Protein AF-A0A2V9J198-F1 (afdb_monomer_lite)

Structure (mmCIF, N/CA/C/O backbone):
data_AF-A0A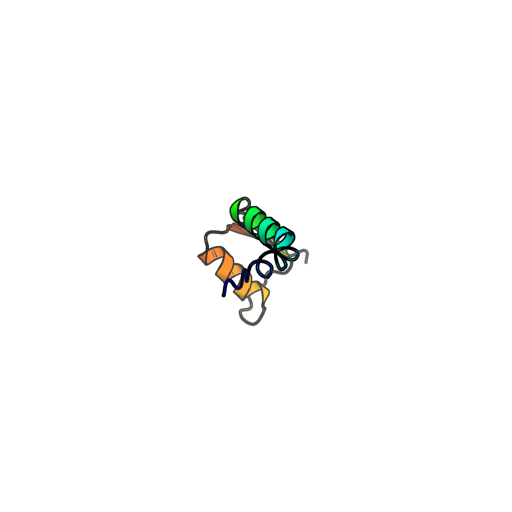2V9J198-F1
#
_entry.id   AF-A0A2V9J198-F1
#
loop_
_atom_site.group_PDB
_atom_site.id
_atom_site.type_symbol
_atom_site.label_atom_id
_atom_site.label_alt_id
_atom_site.label_comp_id
_atom_site.label_asym_id
_atom_site.label_entity_id
_atom_site.label_seq_id
_atom_site.pdbx_PDB_ins_code
_atom_site.Cartn_x
_atom_site.Cartn_y
_atom_site.Cartn_z
_atom_site.occupancy
_atom_site.B_iso_or_equiv
_atom_site.auth_seq_id
_atom_site.auth_comp_id
_atom_site.auth_asym_id
_atom_site.auth_atom_id
_atom_site.pdbx_PDB_model_num
ATOM 1 N N . MET A 1 1 ? 9.643 -7.527 54.594 1.00 58.97 1 MET A N 1
ATOM 2 C CA . MET A 1 1 ? 8.748 -8.052 53.542 1.00 58.97 1 MET A CA 1
ATOM 3 C C . MET A 1 1 ? 7.791 -6.948 53.130 1.00 58.97 1 MET A C 1
ATOM 5 O O . MET A 1 1 ? 6.880 -6.657 53.883 1.00 58.97 1 MET A O 1
ATOM 9 N N . ALA A 1 2 ? 8.071 -6.301 52.000 1.00 44.84 2 ALA A N 1
ATOM 10 C CA . ALA A 1 2 ? 7.125 -5.601 51.125 1.00 44.84 2 ALA A CA 1
ATOM 11 C C . ALA A 1 2 ? 7.970 -5.018 49.985 1.00 44.84 2 ALA A C 1
ATOM 13 O O . ALA A 1 2 ? 8.425 -3.881 50.034 1.00 44.84 2 ALA A O 1
ATOM 14 N N . SER A 1 3 ? 8.279 -5.866 49.008 1.00 47.12 3 SER A N 1
ATOM 15 C CA . SER A 1 3 ? 8.917 -5.455 47.764 1.00 47.12 3 SER A CA 1
ATOM 16 C C . SER A 1 3 ? 7.879 -4.703 46.933 1.00 47.12 3 SER A C 1
ATOM 18 O O . SER A 1 3 ? 7.100 -5.327 46.216 1.00 47.12 3 SER A O 1
ATOM 20 N N . SER A 1 4 ? 7.844 -3.376 47.017 1.00 52.09 4 SER A N 1
ATOM 21 C CA . SER A 1 4 ? 7.155 -2.532 46.037 1.00 52.09 4 SER A CA 1
ATOM 22 C C . SER A 1 4 ? 7.988 -2.489 44.753 1.00 52.09 4 SER A C 1
ATOM 24 O O . SER A 1 4 ? 8.708 -1.544 44.449 1.00 52.09 4 SER A O 1
ATOM 26 N N . SER A 1 5 ? 7.899 -3.587 44.007 1.00 60.47 5 SER A N 1
ATOM 27 C CA . SER A 1 5 ? 8.364 -3.729 42.630 1.00 60.47 5 SER A CA 1
ATOM 28 C C . SER A 1 5 ? 7.376 -3.006 41.713 1.00 60.47 5 SER A C 1
ATOM 30 O O . SER A 1 5 ? 6.517 -3.606 41.079 1.00 60.47 5 SER A O 1
ATOM 32 N N . GLY A 1 6 ? 7.458 -1.679 41.707 1.00 57.22 6 GLY A N 1
ATOM 33 C CA . GLY A 1 6 ? 6.634 -0.817 40.870 1.00 57.22 6 GLY A CA 1
ATOM 34 C C . GLY A 1 6 ? 7.457 0.347 40.349 1.00 57.22 6 GLY A C 1
ATOM 35 O O . GLY A 1 6 ? 7.408 1.417 40.934 1.00 57.22 6 GLY A O 1
ATOM 36 N N . SER A 1 7 ? 8.249 0.116 39.296 1.00 54.78 7 SER A N 1
ATOM 37 C CA . SER A 1 7 ? 8.721 1.158 38.365 1.00 54.78 7 SER A CA 1
ATOM 38 C C . SER A 1 7 ? 9.511 0.529 37.208 1.00 54.78 7 SER A C 1
ATOM 40 O O . SER A 1 7 ? 10.737 0.623 37.140 1.00 54.78 7 SER A O 1
ATOM 42 N N . SER A 1 8 ? 8.849 -0.213 36.313 1.00 52.94 8 SER A N 1
ATOM 43 C CA . SER A 1 8 ? 9.528 -0.703 35.092 1.00 52.94 8 SER A CA 1
ATOM 44 C C . SER A 1 8 ? 8.651 -0.808 33.838 1.00 52.94 8 SER A C 1
ATOM 46 O O . SER A 1 8 ? 9.158 -1.215 32.800 1.00 52.94 8 SER A O 1
ATOM 48 N N . SER A 1 9 ? 7.368 -0.428 33.873 1.00 58.75 9 SER A N 1
ATOM 49 C CA . SER A 1 9 ? 6.462 -0.595 32.721 1.00 58.75 9 SER A CA 1
ATOM 50 C C . SER A 1 9 ? 6.115 0.688 31.953 1.00 58.75 9 SER A C 1
ATOM 52 O O . SER A 1 9 ? 5.368 0.605 30.985 1.00 58.75 9 SER A O 1
ATOM 54 N N . GLU A 1 10 ? 6.656 1.857 32.314 1.00 50.00 10 GLU A N 1
ATOM 55 C CA . GLU A 1 10 ? 6.292 3.140 31.670 1.00 50.00 10 GLU A CA 1
ATOM 56 C C . GLU A 1 10 ? 7.292 3.642 30.605 1.00 50.00 10 GLU A C 1
ATOM 58 O O . GLU A 1 10 ? 7.153 4.750 30.099 1.00 50.00 10 GLU A O 1
ATOM 63 N N . ALA A 1 11 ? 8.288 2.838 30.208 1.00 49.31 11 ALA A N 1
ATOM 64 C CA . ALA A 1 11 ? 9.443 3.322 29.434 1.00 49.31 11 ALA A CA 1
ATOM 65 C C . ALA A 1 11 ? 9.553 2.854 27.963 1.00 49.31 11 ALA A C 1
ATOM 67 O O . ALA A 1 11 ? 10.644 2.912 27.403 1.00 49.31 11 ALA A O 1
ATOM 68 N N . PHE A 1 12 ? 8.477 2.4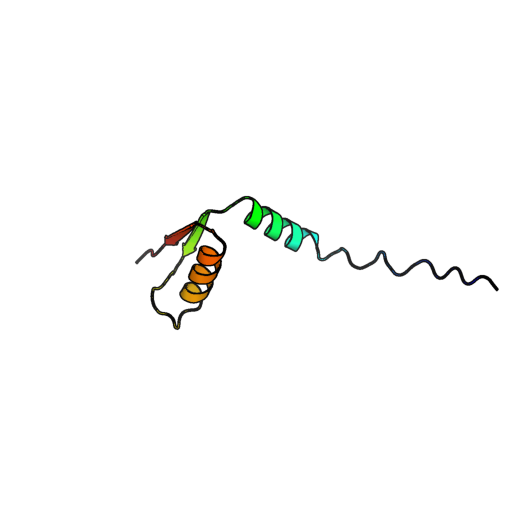11 27.292 1.00 48.59 12 PHE A N 1
ATOM 69 C CA . PHE A 1 12 ? 8.577 1.972 25.878 1.00 48.59 12 PHE A CA 1
ATOM 70 C C . PHE A 1 12 ? 7.461 2.467 24.941 1.00 48.59 12 PHE A C 1
ATOM 72 O O . PHE A 1 12 ? 7.078 1.771 24.002 1.00 48.59 12 PHE A O 1
ATOM 79 N N . ALA A 1 13 ? 6.964 3.690 25.143 1.00 53.78 13 ALA A N 1
ATOM 80 C CA . ALA A 1 13 ? 5.982 4.323 24.250 1.00 53.78 13 ALA A CA 1
ATOM 81 C C . ALA A 1 13 ? 6.559 5.455 23.369 1.00 53.78 13 ALA A C 1
ATOM 83 O O . ALA A 1 13 ? 5.808 6.251 22.819 1.00 53.78 13 ALA A O 1
ATOM 84 N N . GLU A 1 14 ? 7.879 5.528 23.170 1.00 51.47 14 GLU A N 1
ATOM 85 C CA . GLU A 1 14 ? 8.511 6.573 22.334 1.00 51.47 14 GLU A CA 1
ATOM 86 C C . GLU A 1 14 ? 8.799 6.118 20.886 1.00 51.47 14 GLU A C 1
ATOM 88 O O . GLU A 1 14 ? 9.621 6.676 20.168 1.00 51.47 14 GLU A O 1
ATOM 93 N N . GLY A 1 15 ? 8.096 5.078 20.426 1.00 53.78 15 GLY A N 1
ATOM 94 C CA . GLY A 1 15 ? 8.155 4.573 19.047 1.00 53.78 15 GLY A CA 1
ATOM 95 C C . GLY A 1 15 ? 6.784 4.292 18.421 1.00 53.78 15 GLY A C 1
ATOM 96 O O . GLY A 1 15 ? 6.712 3.722 17.327 1.00 53.78 15 GLY A O 1
ATOM 97 N N . SER A 1 16 ? 5.694 4.642 19.111 1.00 62.50 16 SER A N 1
ATOM 98 C CA . SER A 1 16 ? 4.314 4.358 18.692 1.00 62.50 16 SER A CA 1
ATOM 99 C C . SER A 1 16 ? 3.689 5.513 17.912 1.00 62.50 16 SER A C 1
ATOM 101 O O . SER A 1 16 ? 3.062 5.269 16.890 1.00 62.50 16 SER A O 1
ATOM 103 N N . GLY A 1 17 ? 3.973 6.775 18.251 1.00 69.56 17 GLY A N 1
ATOM 104 C CA . GLY A 1 17 ? 3.278 7.924 17.650 1.00 69.56 17 GLY A CA 1
ATOM 105 C C . GLY A 1 17 ? 3.398 8.059 16.122 1.00 69.56 17 GLY A C 1
ATOM 106 O O . GLY A 1 17 ? 2.536 8.654 15.481 1.00 69.56 17 GLY A O 1
ATOM 107 N N . ALA A 1 18 ? 4.448 7.523 15.491 1.00 71.31 18 ALA A N 1
ATOM 108 C CA . ALA A 1 18 ? 4.531 7.447 14.026 1.00 71.31 18 ALA A CA 1
ATOM 109 C C . ALA A 1 18 ? 3.736 6.260 13.455 1.00 71.31 18 ALA A C 1
ATOM 111 O O . ALA A 1 18 ? 3.033 6.427 12.460 1.00 71.31 18 ALA A O 1
ATOM 112 N N . ARG A 1 19 ? 3.808 5.084 14.093 1.00 78.62 19 ARG A N 1
ATOM 113 C CA . ARG A 1 19 ? 3.038 3.891 13.700 1.00 78.62 19 ARG A CA 1
ATOM 114 C C . ARG A 1 19 ? 1.540 4.140 13.839 1.00 78.62 19 ARG A C 1
ATOM 116 O O . ARG A 1 19 ? 0.801 3.859 12.902 1.00 78.62 19 ARG A O 1
ATOM 123 N N . ASP A 1 20 ? 1.136 4.762 14.939 1.00 88.31 20 ASP A N 1
ATOM 124 C CA . ASP A 1 20 ? -0.245 5.132 15.234 1.00 88.31 20 ASP A CA 1
ATOM 125 C C . ASP A 1 20 ? -0.767 6.138 14.200 1.00 88.31 20 ASP A C 1
ATOM 127 O O . ASP A 1 20 ? -1.877 6.002 13.691 1.00 88.31 20 ASP A O 1
ATOM 131 N N . ARG A 1 21 ? 0.069 7.106 13.788 1.00 90.00 21 ARG A N 1
ATOM 132 C CA . ARG A 1 21 ? -0.274 8.047 12.709 1.00 90.00 21 ARG A CA 1
ATOM 133 C C . ARG A 1 21 ? -0.403 7.364 11.349 1.00 90.00 21 ARG A C 1
ATOM 135 O O . ARG A 1 21 ? -1.341 7.668 10.618 1.00 90.00 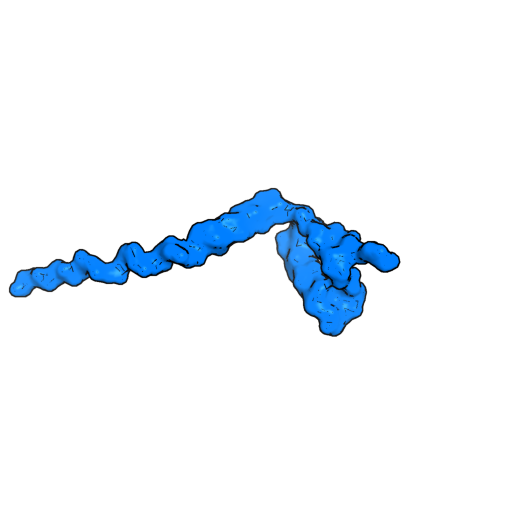21 ARG A O 1
ATOM 142 N N . ILE A 1 22 ? 0.503 6.449 11.001 1.00 91.31 22 ILE A N 1
ATOM 143 C CA . ILE A 1 22 ? 0.427 5.693 9.740 1.00 91.31 22 ILE A CA 1
ATOM 144 C C . ILE A 1 22 ? -0.830 4.815 9.724 1.00 91.31 22 ILE A C 1
ATOM 146 O O . ILE A 1 22 ? -1.546 4.801 8.723 1.00 91.31 22 ILE A O 1
ATOM 150 N N . ALA A 1 23 ? -1.126 4.130 10.830 1.00 90.62 23 ALA A N 1
ATOM 151 C CA . ALA A 1 23 ? -2.335 3.329 10.982 1.00 90.62 23 ALA A CA 1
ATOM 152 C C . ALA A 1 23 ? -3.590 4.192 10.793 1.00 90.62 23 ALA A C 1
ATOM 154 O O . ALA A 1 23 ? -4.402 3.897 9.916 1.00 90.62 23 ALA A O 1
ATOM 155 N N . ALA A 1 24 ? -3.680 5.328 11.491 1.00 93.06 24 ALA A N 1
ATOM 156 C CA . ALA A 1 24 ? -4.792 6.267 11.351 1.00 93.06 24 ALA A CA 1
ATOM 157 C C . ALA A 1 24 ? -4.943 6.807 9.913 1.00 93.06 24 ALA A C 1
ATOM 159 O O . ALA A 1 24 ? -6.059 6.944 9.405 1.00 93.06 24 ALA A O 1
ATOM 160 N N . MET A 1 25 ? -3.835 7.086 9.213 1.00 93.38 25 MET A N 1
ATOM 161 C CA . MET A 1 25 ? -3.878 7.496 7.804 1.00 93.38 25 MET A CA 1
ATOM 162 C C . MET A 1 25 ? -4.430 6.389 6.905 1.00 93.38 25 MET A C 1
ATOM 164 O O . MET A 1 25 ? -5.295 6.660 6.075 1.00 93.38 25 MET A O 1
ATOM 168 N N . LEU A 1 26 ? -3.969 5.148 7.065 1.00 92.56 26 LEU A N 1
ATOM 169 C CA . LEU A 1 26 ? -4.446 4.011 6.270 1.00 92.56 26 LEU A CA 1
ATOM 170 C C . LEU A 1 26 ? -5.897 3.637 6.606 1.00 92.56 26 LEU A C 1
ATOM 172 O O . LEU A 1 26 ? -6.630 3.118 5.758 1.00 92.56 26 LEU A O 1
ATOM 176 N N . GLU A 1 27 ? -6.347 3.888 7.828 1.00 92.06 27 GLU A N 1
ATOM 177 C CA . GLU A 1 27 ? -7.749 3.733 8.203 1.00 92.06 27 GLU A CA 1
ATOM 178 C C . GLU A 1 27 ? -8.626 4.773 7.508 1.00 92.06 27 GLU A C 1
ATOM 180 O O . GLU A 1 27 ? -9.643 4.407 6.916 1.00 92.06 27 GLU A O 1
ATOM 185 N N . ARG A 1 28 ? -8.194 6.037 7.497 1.00 95.50 28 ARG A N 1
ATOM 186 C CA . ARG A 1 28 ? -8.948 7.154 6.919 1.00 95.50 28 ARG A CA 1
ATOM 187 C C . ARG A 1 28 ? -8.938 7.176 5.390 1.00 95.50 28 ARG A C 1
ATOM 189 O O . ARG A 1 28 ? -9.969 7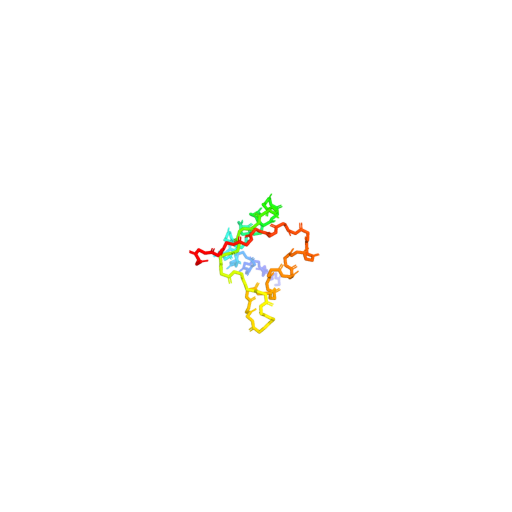.430 4.770 1.00 95.50 28 ARG A O 1
ATOM 196 N N . TYR A 1 29 ? -7.787 6.939 4.769 1.00 95.62 29 TYR A N 1
ATOM 197 C CA . TYR A 1 29 ? -7.605 7.069 3.325 1.00 95.62 29 TYR A CA 1
ATOM 198 C C . TYR A 1 29 ? -7.627 5.700 2.649 1.00 95.62 29 TYR A C 1
ATOM 200 O O . TYR A 1 29 ? -6.665 4.939 2.704 1.00 95.62 29 TYR A O 1
ATOM 208 N N . LYS A 1 30 ? -8.735 5.392 1.966 1.00 95.38 30 LYS A N 1
ATOM 209 C CA . LYS A 1 30 ? -8.912 4.123 1.237 1.00 95.38 30 LYS A CA 1
ATOM 210 C C . LYS A 1 30 ? -8.480 4.169 -0.224 1.00 95.38 30 LYS A C 1
ATOM 212 O O . LYS A 1 30 ? -8.451 3.131 -0.870 1.00 95.38 30 LYS A O 1
ATOM 217 N N . THR A 1 31 ? -8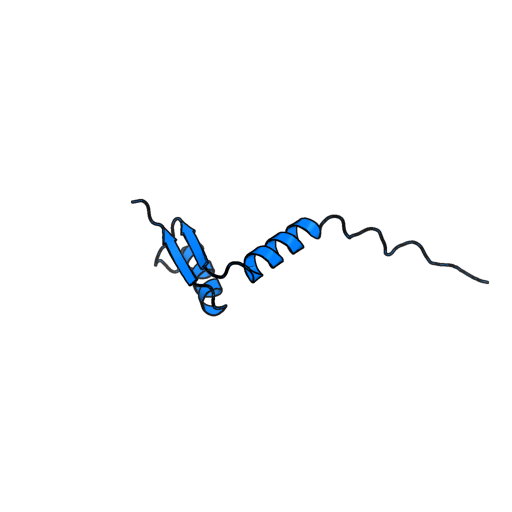.153 5.346 -0.758 1.00 96.06 31 THR A N 1
ATOM 218 C CA . THR A 1 31 ? -7.631 5.490 -2.124 1.00 96.06 31 THR A CA 1
ATOM 219 C C . THR A 1 31 ? -6.136 5.773 -2.076 1.00 96.06 31 THR A C 1
ATOM 221 O O . THR A 1 31 ? -5.732 6.758 -1.465 1.00 96.06 31 THR A O 1
ATOM 224 N N . LEU A 1 32 ? -5.331 4.931 -2.723 1.00 93.69 32 LEU A N 1
ATOM 225 C CA . LEU A 1 32 ? -3.873 5.042 -2.758 1.00 93.69 32 LEU A CA 1
ATOM 226 C C . LEU A 1 32 ? -3.399 5.185 -4.206 1.00 93.69 32 LEU A C 1
ATOM 228 O O . LEU A 1 32 ? -3.791 4.399 -5.067 1.00 93.69 32 LEU A O 1
ATOM 232 N N . ALA A 1 33 ? -2.534 6.161 -4.470 1.00 93.88 33 ALA A N 1
ATOM 233 C CA . ALA A 1 33 ? -1.845 6.280 -5.749 1.00 93.88 33 ALA A CA 1
ATOM 234 C C . ALA A 1 33 ? -0.527 5.494 -5.697 1.00 93.88 33 ALA A C 1
ATOM 236 O O . ALA A 1 33 ? 0.285 5.715 -4.798 1.00 93.88 33 ALA A O 1
ATOM 237 N N . VAL A 1 34 ? -0.307 4.581 -6.645 1.00 91.62 34 VAL A N 1
ATOM 238 C CA . VAL A 1 34 ? 0.921 3.773 -6.716 1.00 91.62 34 VAL A CA 1
ATOM 239 C C . VAL A 1 34 ? 1.705 4.170 -7.957 1.00 91.62 34 VAL A C 1
ATOM 241 O O . VAL A 1 34 ? 1.318 3.854 -9.083 1.00 91.62 34 VAL A O 1
ATOM 244 N N . VAL A 1 35 ? 2.822 4.861 -7.740 1.00 90.38 35 VAL A N 1
ATOM 245 C CA . VAL A 1 35 ? 3.746 5.263 -8.804 1.00 90.38 35 VAL A CA 1
ATOM 246 C C . VAL A 1 35 ? 4.608 4.070 -9.214 1.00 90.38 35 VAL A C 1
ATOM 248 O O . VAL A 1 35 ? 5.145 3.364 -8.361 1.00 90.38 35 VAL A O 1
ATOM 251 N N . GLY A 1 36 ? 4.732 3.824 -10.518 1.00 88.00 36 GLY A N 1
ATOM 252 C CA . GLY A 1 36 ? 5.505 2.690 -11.035 1.00 88.00 36 GLY A CA 1
ATOM 253 C C . GLY A 1 36 ? 4.822 1.336 -10.813 1.00 88.00 36 GLY A C 1
ATOM 254 O O . GLY A 1 36 ? 5.494 0.296 -10.744 1.00 88.00 36 GLY A O 1
ATOM 255 N N . LEU A 1 37 ? 3.488 1.325 -10.686 1.00 84.94 37 LEU A N 1
ATOM 256 C CA . LEU A 1 37 ? 2.740 0.074 -10.689 1.00 84.94 37 LEU A CA 1
ATOM 257 C C . LEU A 1 37 ? 2.958 -0.635 -12.027 1.00 84.94 37 LEU A C 1
ATOM 259 O O . LEU A 1 37 ? 2.716 -0.077 -13.093 1.00 84.94 37 LEU A O 1
ATOM 263 N N . SER A 1 38 ? 3.428 -1.877 -11.961 1.00 82.19 38 SER A N 1
ATOM 264 C CA . SER A 1 38 ? 3.631 -2.720 -13.132 1.00 82.19 38 SER A CA 1
ATOM 265 C C . SER A 1 38 ? 2.762 -3.964 -13.018 1.00 82.19 38 SER A C 1
ATOM 267 O O . SER A 1 38 ? 2.626 -4.522 -11.935 1.00 82.19 38 SER A O 1
ATOM 269 N N . SER A 1 39 ? 2.233 -4.440 -14.145 1.00 79.94 39 SER A N 1
ATOM 270 C CA . SER A 1 39 ? 1.519 -5.720 -14.248 1.00 79.94 39 SER A CA 1
ATOM 271 C C . SER A 1 39 ? 2.433 -6.948 -14.117 1.00 79.94 39 SER A C 1
ATOM 273 O O . SER A 1 39 ? 1.958 -8.078 -14.089 1.00 79.94 39 SER A O 1
ATOM 275 N N . LYS A 1 40 ? 3.758 -6.759 -14.049 1.00 84.81 40 LYS A N 1
ATOM 276 C CA . LYS A 1 40 ? 4.720 -7.856 -13.901 1.00 84.81 40 LYS A CA 1
ATOM 277 C C . LYS A 1 40 ? 4.705 -8.386 -12.466 1.00 84.81 40 LYS A C 1
ATOM 279 O O . LYS A 1 40 ? 5.160 -7.69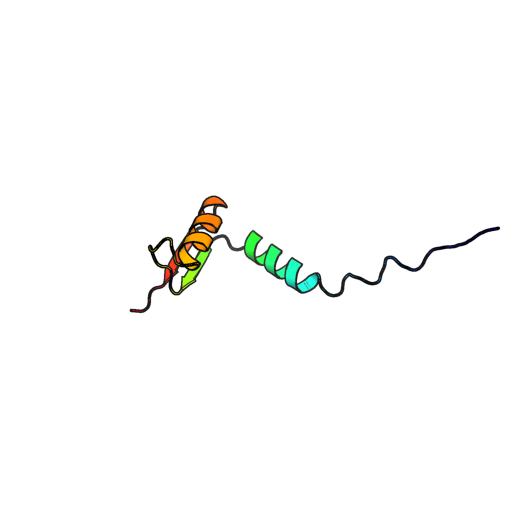5 -11.559 1.00 84.81 40 LYS A O 1
ATOM 284 N N . ALA A 1 41 ? 4.294 -9.640 -12.284 1.00 79.31 41 ALA A N 1
ATOM 285 C CA . ALA A 1 41 ? 4.217 -10.291 -10.973 1.00 79.31 41 ALA A CA 1
ATOM 286 C C . ALA A 1 41 ? 5.555 -10.345 -10.207 1.00 79.31 41 ALA A C 1
ATOM 288 O O . ALA A 1 41 ? 5.557 -10.363 -8.981 1.00 79.31 41 ALA A O 1
ATOM 289 N N . SER A 1 42 ? 6.694 -10.314 -10.908 1.00 86.38 42 SER A N 1
ATOM 290 C CA . SER A 1 42 ? 8.029 -10.266 -10.291 1.00 86.38 42 SER A CA 1
ATOM 291 C C . SER A 1 42 ? 8.377 -8.915 -9.650 1.00 86.38 42 SER A C 1
ATOM 293 O O . SER A 1 42 ? 9.377 -8.810 -8.943 1.00 86.38 42 SER A O 1
ATOM 295 N N . ARG A 1 43 ? 7.591 -7.858 -9.897 1.00 85.62 43 ARG A N 1
ATOM 296 C CA . ARG A 1 43 ? 7.810 -6.525 -9.321 1.00 85.62 43 ARG A CA 1
ATOM 297 C C . ARG A 1 43 ? 7.100 -6.418 -7.975 1.00 85.62 43 ARG A C 1
ATOM 299 O O . ARG A 1 43 ? 5.907 -6.690 -7.876 1.00 85.62 43 ARG A O 1
ATOM 306 N N . ALA A 1 44 ? 7.800 -5.898 -6.968 1.00 86.19 44 ALA A N 1
ATOM 307 C CA . ALA A 1 44 ? 7.228 -5.674 -5.639 1.00 86.19 44 ALA A CA 1
ATOM 308 C C . ALA A 1 44 ? 5.948 -4.811 -5.671 1.00 86.19 44 ALA A C 1
ATOM 310 O O . ALA A 1 44 ? 5.012 -5.075 -4.918 1.00 86.19 44 ALA A O 1
ATOM 311 N N . SER A 1 45 ? 5.864 -3.832 -6.585 1.00 83.62 45 SER A N 1
ATOM 312 C CA . SER A 1 45 ? 4.678 -2.977 -6.731 1.00 83.62 45 SER A CA 1
ATOM 313 C C . SER A 1 45 ? 3.414 -3.758 -7.103 1.00 83.62 45 SER A C 1
ATOM 315 O O . SER A 1 45 ? 2.338 -3.401 -6.629 1.00 83.62 45 SER A O 1
ATOM 317 N N . HIS A 1 46 ? 3.535 -4.853 -7.864 1.00 88.56 46 HIS A N 1
ATOM 318 C CA . HIS A 1 46 ? 2.411 -5.727 -8.206 1.00 88.56 46 HIS A CA 1
ATOM 319 C C . HIS A 1 46 ? 1.845 -6.425 -6.964 1.00 88.56 46 HIS A C 1
ATOM 321 O O . HIS A 1 46 ? 0.645 -6.366 -6.704 1.00 88.56 46 HIS A O 1
ATOM 327 N N . GLY A 1 47 ? 2.718 -7.047 -6.162 1.00 90.00 47 GLY A N 1
ATOM 328 C CA . GLY A 1 47 ? 2.312 -7.759 -4.947 1.00 90.00 47 GLY A CA 1
ATOM 329 C C . GLY A 1 47 ? 1.694 -6.834 -3.897 1.00 90.00 47 GLY A C 1
ATOM 330 O O . GLY A 1 47 ? 0.643 -7.145 -3.338 1.00 90.00 47 GLY A O 1
ATOM 331 N N . VAL A 1 48 ? 2.300 -5.664 -3.672 1.00 91.31 48 VAL A N 1
ATOM 332 C CA . VAL A 1 48 ? 1.786 -4.677 -2.709 1.00 91.31 48 VAL A CA 1
ATOM 333 C C . VAL A 1 48 ? 0.424 -4.134 -3.144 1.00 91.31 48 VAL A C 1
ATOM 335 O O . VAL A 1 48 ? -0.490 -4.068 -2.322 1.00 91.31 48 VAL A O 1
ATOM 338 N N . ALA A 1 49 ? 0.255 -3.779 -4.421 1.00 91.19 49 ALA A N 1
ATOM 339 C CA . ALA A 1 49 ? -1.027 -3.291 -4.923 1.00 91.19 49 ALA A CA 1
ATOM 340 C C . ALA A 1 49 ? -2.128 -4.353 -4.804 1.00 91.19 49 ALA A C 1
ATOM 342 O O . ALA A 1 49 ? -3.202 -4.041 -4.292 1.00 91.19 49 ALA A O 1
ATOM 343 N N . ALA A 1 50 ? -1.839 -5.603 -5.179 1.00 92.19 50 ALA A N 1
ATOM 344 C CA . ALA A 1 50 ? -2.787 -6.710 -5.061 1.00 92.19 50 ALA A CA 1
ATOM 345 C C . ALA A 1 50 ? -3.214 -6.952 -3.603 1.00 92.19 50 ALA A C 1
ATOM 347 O O . ALA A 1 50 ? -4.402 -7.089 -3.312 1.00 92.19 50 ALA A O 1
ATOM 348 N N . TYR A 1 51 ? -2.262 -6.935 -2.666 1.00 94.38 51 TYR A N 1
ATOM 349 C CA . TYR A 1 51 ? -2.555 -7.070 -1.238 1.00 94.38 51 TYR A CA 1
ATOM 350 C C . TYR A 1 51 ? -3.438 -5.930 -0.712 1.00 94.38 51 TYR A C 1
ATOM 352 O O . TYR A 1 51 ? -4.403 -6.165 0.015 1.00 94.38 51 TYR A O 1
ATOM 360 N N . MET A 1 52 ? -3.140 -4.688 -1.098 1.00 94.25 52 MET A N 1
ATOM 361 C CA . MET A 1 52 ? -3.943 -3.533 -0.694 1.00 94.25 52 MET A CA 1
ATOM 362 C C . MET A 1 52 ? -5.358 -3.589 -1.290 1.00 94.25 52 MET A C 1
ATOM 364 O O . MET A 1 52 ? -6.327 -3.319 -0.581 1.00 94.25 52 MET A O 1
ATOM 368 N N . GLN A 1 53 ? -5.503 -4.008 -2.550 1.00 93.94 53 GLN A N 1
ATOM 369 C CA . GLN A 1 53 ? -6.813 -4.223 -3.176 1.00 93.94 53 GLN A CA 1
ATOM 370 C C . GLN A 1 53 ? -7.626 -5.297 -2.445 1.00 93.94 53 GLN A C 1
ATOM 372 O O . GLN A 1 53 ? -8.798 -5.072 -2.149 1.00 93.94 53 GLN A O 1
ATOM 377 N N . ALA A 1 54 ? -7.000 -6.418 -2.070 1.00 95.94 54 ALA A N 1
ATOM 378 C CA . ALA A 1 54 ? -7.647 -7.474 -1.287 1.00 95.94 54 ALA A CA 1
ATOM 379 C C . ALA A 1 54 ? -8.133 -6.985 0.093 1.00 95.94 54 ALA A C 1
ATOM 381 O O . ALA A 1 54 ? -9.096 -7.517 0.638 1.00 95.94 54 ALA A O 1
ATOM 382 N N . ARG A 1 55 ? -7.507 -5.935 0.642 1.00 95.12 55 ARG A N 1
ATOM 383 C CA . ARG A 1 55 ? -7.924 -5.260 1.886 1.00 95.12 55 ARG A CA 1
ATOM 384 C C . ARG A 1 55 ? -8.957 -4.146 1.676 1.00 95.12 55 ARG A C 1
ATOM 386 O O . ARG A 1 55 ? -9.240 -3.402 2.613 1.00 95.12 55 ARG A O 1
ATOM 393 N N . GLY A 1 56 ? -9.509 -4.010 0.470 1.00 94.94 56 GLY A N 1
ATOM 394 C CA . GLY A 1 56 ? -10.558 -3.040 0.149 1.00 94.94 56 GLY A CA 1
ATOM 395 C C . GLY A 1 56 ? -10.053 -1.631 -0.175 1.00 94.94 56 GLY A C 1
ATOM 396 O O . GLY A 1 56 ? -10.849 -0.693 -0.199 1.00 94.94 56 GLY A O 1
ATOM 397 N N . TYR A 1 57 ? -8.753 -1.452 -0.425 1.00 96.62 57 TYR A N 1
ATOM 398 C CA . TYR A 1 57 ? -8.221 -0.168 -0.885 1.00 96.62 57 TYR A CA 1
ATOM 399 C C . TYR A 1 57 ? -8.399 -0.012 -2.400 1.00 96.62 57 TYR A C 1
ATOM 401 O O . TYR A 1 57 ? -8.146 -0.929 -3.181 1.00 96.62 57 TYR A O 1
ATOM 409 N N . ARG A 1 58 ? -8.768 1.193 -2.835 1.00 96.38 58 ARG A N 1
ATOM 410 C CA . ARG A 1 58 ? -8.785 1.588 -4.246 1.00 96.38 58 ARG A CA 1
ATOM 411 C C . ARG A 1 58 ? -7.385 2.029 -4.667 1.00 96.38 58 ARG A C 1
ATOM 413 O O . ARG A 1 58 ? -6.887 3.036 -4.171 1.00 96.38 58 ARG A O 1
ATOM 420 N N . ILE A 1 59 ? -6.770 1.311 -5.602 1.00 94.81 59 ILE A N 1
ATOM 421 C CA . ILE A 1 59 ? -5.450 1.655 -6.146 1.00 94.81 59 ILE A CA 1
ATOM 422 C C . ILE A 1 59 ? -5.599 2.445 -7.447 1.00 94.81 59 ILE A C 1
ATOM 424 O O . ILE A 1 59 ? -6.285 2.001 -8.364 1.00 94.81 59 ILE A O 1
ATOM 428 N N . ILE A 1 60 ? -4.930 3.595 -7.528 1.00 94.00 60 ILE A N 1
ATOM 429 C CA . ILE A 1 60 ? -4.797 4.406 -8.741 1.00 94.00 60 ILE A CA 1
ATOM 430 C C . ILE A 1 60 ? -3.356 4.250 -9.252 1.00 94.00 60 ILE A C 1
ATOM 432 O O . ILE A 1 60 ? -2.430 4.750 -8.607 1.00 94.00 60 ILE A O 1
ATOM 436 N N . PRO A 1 61 ? -3.120 3.535 -10.365 1.00 91.62 61 PRO A N 1
ATOM 437 C CA . PRO A 1 61 ? -1.784 3.415 -10.933 1.00 91.62 61 PRO A CA 1
ATOM 438 C C . PRO A 1 61 ? -1.334 4.741 -11.542 1.00 91.62 61 PRO A C 1
ATOM 440 O O . PRO A 1 61 ? -2.077 5.356 -12.303 1.00 91.62 61 PRO A O 1
ATOM 443 N N . ILE A 1 62 ? -0.098 5.148 -11.258 1.00 88.88 62 ILE A N 1
ATOM 444 C CA . ILE A 1 62 ? 0.544 6.296 -11.902 1.00 88.88 62 ILE A CA 1
ATOM 445 C C . ILE A 1 62 ? 1.781 5.792 -12.647 1.00 88.88 62 ILE A C 1
ATOM 447 O O . ILE A 1 62 ? 2.751 5.341 -12.032 1.00 88.88 62 ILE A O 1
ATOM 451 N N . ASN A 1 63 ? 1.746 5.865 -13.977 1.00 82.50 63 ASN A N 1
ATOM 452 C CA . ASN A 1 63 ? 2.890 5.584 -14.837 1.00 82.50 63 ASN A CA 1
ATOM 453 C C . ASN A 1 63 ? 3.176 6.823 -15.704 1.00 82.50 63 ASN A C 1
ATOM 455 O O . ASN A 1 63 ? 2.379 7.106 -16.591 1.00 82.50 63 ASN A O 1
ATOM 459 N N . PRO A 1 64 ? 4.257 7.576 -15.434 1.00 71.50 64 PRO A N 1
ATOM 460 C CA . PRO A 1 64 ? 4.568 8.817 -16.147 1.00 71.50 64 PRO A CA 1
ATOM 461 C C . PRO A 1 64 ? 5.300 8.636 -17.496 1.00 71.50 64 PRO A C 1
ATOM 463 O O . PRO A 1 64 ? 5.682 9.640 -18.085 1.00 71.50 64 PRO A O 1
ATOM 466 N N . ASN A 1 65 ? 5.515 7.398 -17.964 1.00 66.12 65 ASN A N 1
ATOM 467 C CA . ASN A 1 65 ? 6.103 7.089 -19.281 1.00 66.12 65 ASN A CA 1
ATOM 468 C C . ASN A 1 65 ? 5.035 6.867 -20.347 1.00 66.12 65 ASN A C 1
ATOM 470 O O . ASN A 1 65 ? 4.056 6.152 -20.023 1.00 66.12 65 ASN A O 1
#

Sequence (65 aa):
MASSSGSSSEAFAEGSGARDRIAAMLERYKTLAVVGLSSKASRASHGVAAYMQARGYRIIPINPN

Secondary structure (DSSP, 8-state):
-------SSSS--TTSHHHHHHHHHHHH--EEEEET--S-TTSHHHHHHHHHHHTTPEEEEE---

Foldseek 3Di:
DDPPPPDDPPPPPPPCPVVVVVVVCVVPAQEDEQEPQDPDPPDPSVVVVVVSVVVVGHYHYDYPD

pLDDT: mean 80.07, std 16.64, range [44.84, 96.62]

Radius of gyration: 20.39 Å; chains: 1; bounding box: 20×19×73 Å